Protein AF-A0A453M1P0-F1 (afdb_monomer_lite)

InterPro domains:
  IPR006095 Glutamate/phenylalanine/leucine/valine/L-tryptophan dehydrogenase [PR00082] (19-41)
  IPR006095 Glutamate/phenylalanine/leucine/valine/L-tryptophan dehydrogenase [PR00082] (61-81)
  IPR006096 Glutamate/phenylalanine/leucine/valine/L-tryptophan dehydrogenase, C-terminal [PF00208] (28-148)
  IPR006096 Glutamate/phenylalanine/leucine/valine/L-tryptophan dehydrogenase, C-terminal [SM00839] (30-148)
  IPR036291 NAD(P)-binding domain superfamily [SSF51735] (28-148)
  IPR046346 Aminoacid dehydrogenase-like, N-terminal domain superfamily [SSF53223] (2-30)

Sequence (148 aa):
TMAWILDEYSKFHGYSPAVVTGKPVDLGGSLGRDAATGRGVLFATEALLAEHGKGIAGQRFVIQGFGNVGSWAAQLITEAGGKVIAISDVTGAVKNSNGIDIAKLMKHSAENRGIKGFDGGDAVDPTSLLTEECDVLIPAALGGVINK

Structure (mmCIF, N/CA/C/O backbone):
data_AF-A0A453M1P0-F1
#
_entry.id   AF-A0A453M1P0-F1
#
loop_
_atom_site.group_PDB
_atom_site.id
_atom_site.type_symbol
_atom_site.label_atom_id
_atom_site.label_alt_id
_atom_site.label_comp_id
_atom_site.label_asym_id
_atom_site.label_entity_id
_atom_site.label_seq_id
_atom_site.pdbx_PDB_ins_code
_atom_site.Cartn_x
_atom_site.Cartn_y
_atom_site.Cartn_z
_atom_site.occupancy
_atom_site.B_iso_or_equiv
_atom_site.auth_seq_id
_atom_site.auth_comp_id
_ato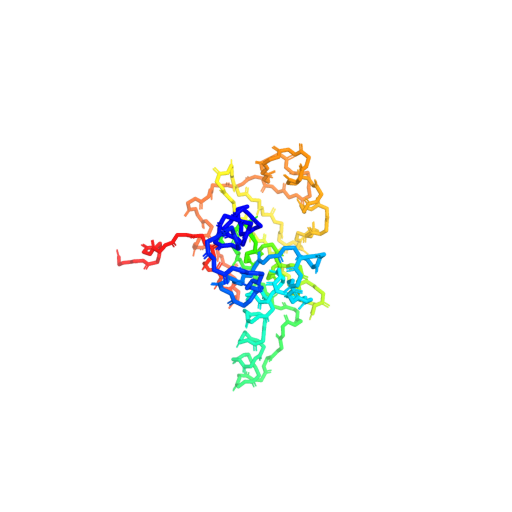m_site.auth_asym_id
_atom_site.auth_atom_id
_atom_site.pdbx_PDB_model_num
ATOM 1 N N . THR A 1 1 ? 15.219 4.096 -12.731 1.00 85.44 1 THR A N 1
ATOM 2 C CA . THR A 1 1 ? 16.155 2.961 -12.552 1.00 85.44 1 THR A CA 1
ATOM 3 C C . THR A 1 1 ? 16.089 1.942 -13.679 1.00 85.44 1 THR A C 1
ATOM 5 O O . THR A 1 1 ? 17.085 1.789 -14.365 1.00 85.44 1 THR A O 1
ATOM 8 N N . MET A 1 2 ? 14.952 1.278 -13.939 1.00 95.75 2 MET A N 1
ATOM 9 C CA . MET A 1 2 ? 14.883 0.209 -14.961 1.00 95.75 2 MET A CA 1
ATOM 10 C C . MET A 1 2 ? 15.172 0.690 -16.393 1.00 95.75 2 MET A C 1
ATOM 12 O O . MET A 1 2 ? 15.766 -0.041 -17.175 1.00 95.75 2 MET A O 1
ATOM 16 N N . ALA A 1 3 ? 14.817 1.939 -16.713 1.00 96.50 3 ALA A N 1
ATOM 17 C CA . ALA A 1 3 ? 15.159 2.570 -17.989 1.00 96.50 3 ALA A CA 1
ATOM 18 C C . ALA A 1 3 ? 16.677 2.609 -18.250 1.00 96.50 3 ALA A C 1
ATOM 20 O O . ALA A 1 3 ? 17.106 2.316 -19.358 1.00 96.50 3 ALA A O 1
ATOM 21 N N . TRP A 1 4 ? 17.490 2.902 -17.227 1.00 97.38 4 TRP A N 1
ATOM 22 C CA . TRP A 1 4 ? 18.950 2.923 -17.365 1.00 97.38 4 TRP A CA 1
ATOM 23 C C . TRP A 1 4 ? 19.539 1.529 -17.541 1.00 97.38 4 TRP A C 1
ATOM 25 O O . TRP A 1 4 ? 20.476 1.367 -18.308 1.00 97.38 4 TRP A O 1
ATOM 35 N N . ILE A 1 5 ? 18.970 0.514 -16.882 1.00 97.88 5 ILE A N 1
ATOM 36 C CA . ILE A 1 5 ? 19.416 -0.871 -17.083 1.00 97.88 5 ILE A CA 1
ATOM 37 C C . ILE A 1 5 ? 19.120 -1.320 -18.519 1.00 97.88 5 ILE A C 1
ATOM 39 O O . ILE A 1 5 ? 19.977 -1.931 -19.150 1.00 97.88 5 ILE A O 1
ATOM 43 N N . LEU A 1 6 ? 17.935 -0.984 -19.051 1.00 97.88 6 LEU A N 1
ATOM 44 C CA . LEU A 1 6 ? 17.601 -1.248 -20.452 1.00 97.88 6 LEU A CA 1
ATOM 45 C C . LEU A 1 6 ? 18.585 -0.551 -21.402 1.00 97.88 6 LEU A C 1
ATOM 47 O O . LEU A 1 6 ? 19.097 -1.204 -22.310 1.00 97.88 6 LEU A O 1
ATOM 51 N N . ASP A 1 7 ? 18.830 0.747 -21.206 1.00 97.94 7 ASP A N 1
ATOM 52 C CA . ASP A 1 7 ? 19.732 1.535 -22.054 1.00 97.94 7 ASP A CA 1
ATOM 53 C C . ASP A 1 7 ? 21.149 0.952 -22.058 1.00 97.94 7 ASP A C 1
ATOM 55 O O . ASP A 1 7 ? 21.705 0.664 -23.117 1.00 97.94 7 ASP A O 1
ATOM 59 N N . GLU A 1 8 ? 21.700 0.694 -20.870 1.00 98.31 8 GLU A N 1
ATOM 60 C CA . GLU A 1 8 ? 23.076 0.231 -20.730 1.00 98.31 8 GLU A CA 1
ATOM 61 C C . GLU A 1 8 ? 23.265 -1.176 -21.295 1.00 98.31 8 GLU A C 1
ATOM 63 O O . GLU A 1 8 ? 24.188 -1.411 -22.069 1.00 98.31 8 GLU A O 1
ATOM 68 N N . TYR A 1 9 ? 22.350 -2.104 -21.000 1.00 98.25 9 TYR A N 1
ATOM 69 C CA . TYR A 1 9 ? 22.406 -3.454 -21.562 1.00 98.25 9 TYR A CA 1
ATOM 70 C C . TYR A 1 9 ? 22.299 -3.442 -23.095 1.00 98.25 9 TYR A C 1
ATOM 72 O O . TYR A 1 9 ? 22.999 -4.188 -23.787 1.00 98.25 9 TYR A O 1
ATOM 80 N N . SER A 1 10 ? 21.455 -2.558 -23.637 1.00 98.12 10 SER A N 1
ATOM 81 C CA . SER A 1 10 ? 21.217 -2.472 -25.080 1.00 98.12 10 SER A CA 1
ATOM 82 C C . SER A 1 10 ? 22.451 -2.029 -25.873 1.00 98.12 10 SER A C 1
ATOM 84 O O . SER A 1 10 ? 22.556 -2.376 -27.049 1.00 98.12 10 SER A O 1
ATOM 86 N N . LYS A 1 11 ? 23.415 -1.333 -25.248 1.00 98.19 11 LYS A N 1
ATOM 87 C CA . LYS A 1 11 ? 24.690 -0.939 -25.885 1.00 98.19 11 LYS A CA 1
ATOM 88 C C . LYS A 1 11 ? 25.573 -2.135 -26.239 1.00 98.19 11 LYS A C 1
ATOM 90 O O . LYS A 1 11 ? 26.300 -2.078 -27.226 1.00 98.19 11 LYS A O 1
ATOM 95 N N . PHE A 1 12 ? 25.503 -3.211 -25.456 1.00 98.25 12 PHE A N 1
ATOM 96 C CA . PHE A 1 12 ? 26.367 -4.386 -25.616 1.00 98.25 12 PHE A CA 1
ATOM 97 C C . PHE A 1 12 ? 25.684 -5.539 -26.355 1.00 98.25 12 PHE A C 1
ATOM 99 O O . PHE A 1 12 ? 26.354 -6.321 -27.026 1.00 98.25 12 PHE A O 1
ATOM 106 N N . HIS A 1 13 ? 24.358 -5.649 -26.243 1.00 97.94 13 HIS A N 1
ATOM 107 C CA . HIS A 1 13 ? 23.606 -6.816 -26.719 1.00 97.94 13 HIS A CA 1
ATOM 108 C C . HIS A 1 13 ? 22.484 -6.477 -27.712 1.00 97.94 13 HIS A C 1
ATOM 110 O O . HIS A 1 13 ? 21.708 -7.355 -28.085 1.00 97.94 13 HIS A O 1
ATOM 116 N N . GLY A 1 14 ? 22.399 -5.222 -28.166 1.00 97.19 14 GLY A N 1
ATOM 117 C CA . GLY A 1 14 ? 21.299 -4.737 -28.997 1.00 97.19 14 GLY A CA 1
ATOM 118 C C . GLY A 1 14 ? 20.016 -4.499 -28.193 1.00 97.19 14 GLY A C 1
ATOM 119 O O . GLY A 1 14 ? 19.890 -4.916 -27.039 1.00 97.19 14 GLY A O 1
ATOM 120 N N . TYR A 1 15 ? 19.050 -3.800 -28.798 1.00 97.06 15 TYR A N 1
ATOM 121 C CA . TYR A 1 15 ? 17.815 -3.396 -28.119 1.00 97.06 15 TYR A CA 1
ATOM 122 C C . TYR A 1 15 ? 17.031 -4.604 -27.583 1.00 97.06 15 TYR A C 1
ATOM 124 O O . TYR A 1 15 ? 16.433 -5.364 -28.344 1.00 97.06 15 TYR A O 1
ATOM 132 N N . SER A 1 16 ? 17.032 -4.757 -26.256 1.00 97.31 16 SER A N 1
ATOM 133 C CA . SER A 1 16 ? 16.534 -5.951 -25.560 1.00 97.31 16 SER A CA 1
ATOM 134 C C . SER A 1 16 ? 15.492 -5.583 -24.496 1.00 97.31 16 SER A C 1
ATOM 136 O O . SER A 1 16 ? 15.757 -5.695 -23.298 1.00 97.31 16 SER A O 1
ATOM 138 N N . PRO A 1 17 ? 14.279 -5.145 -24.882 1.00 95.19 17 PRO A N 1
ATOM 139 C CA . PRO A 1 17 ? 13.289 -4.602 -23.948 1.00 95.19 17 PRO A CA 1
ATOM 140 C C . PRO A 1 17 ? 12.848 -5.598 -22.868 1.00 95.19 17 PRO A C 1
ATOM 142 O O . PRO A 1 17 ? 12.433 -5.175 -21.792 1.00 95.19 17 PRO A O 1
ATOM 145 N N . ALA A 1 18 ? 12.954 -6.906 -23.102 1.00 97.12 18 ALA A N 1
ATOM 146 C CA . ALA A 1 18 ? 12.568 -7.936 -22.137 1.00 97.12 18 ALA A CA 1
ATOM 147 C C . ALA A 1 18 ? 13.606 -8.197 -21.024 1.00 97.12 18 ALA A C 1
ATOM 149 O O . ALA A 1 18 ? 13.287 -8.904 -20.074 1.00 97.12 18 ALA A O 1
ATOM 150 N N . VAL A 1 19 ? 14.816 -7.621 -21.099 1.00 97.44 19 VAL A N 1
ATOM 151 C CA . VAL A 1 19 ? 15.895 -7.872 -20.119 1.00 97.44 19 VAL A CA 1
ATOM 152 C C . VAL A 1 19 ? 15.535 -7.424 -18.697 1.00 97.44 19 VAL A C 1
ATOM 154 O O . VAL A 1 19 ? 15.982 -8.017 -17.719 1.00 97.44 19 VAL A O 1
ATOM 157 N N . VAL A 1 20 ? 14.689 -6.396 -18.572 1.00 97.00 20 VAL A N 1
ATOM 158 C CA . VAL A 1 20 ? 14.175 -5.898 -17.291 1.00 97.00 20 VAL A CA 1
ATOM 159 C C . VAL A 1 20 ? 12.688 -5.567 -17.371 1.00 97.00 20 VAL A C 1
ATOM 161 O O . VAL A 1 20 ? 12.181 -5.088 -18.388 1.00 97.00 20 VAL A O 1
ATOM 164 N N . THR A 1 21 ? 11.969 -5.769 -16.267 1.00 94.81 21 THR A N 1
ATOM 165 C CA . THR A 1 21 ? 10.554 -5.381 -16.115 1.00 94.81 21 THR A CA 1
ATOM 166 C C . THR A 1 21 ? 10.422 -4.140 -15.224 1.00 94.81 21 THR A C 1
ATOM 168 O O . THR A 1 21 ? 11.411 -3.653 -14.689 1.00 94.81 21 THR A O 1
ATOM 171 N N . GLY A 1 22 ? 9.219 -3.565 -15.101 1.00 90.62 22 GLY A N 1
ATOM 172 C CA . GLY A 1 22 ? 9.020 -2.327 -14.322 1.00 90.62 22 GLY A CA 1
ATOM 173 C C . GLY A 1 22 ? 9.585 -1.066 -14.991 1.00 90.62 22 GLY A C 1
ATOM 174 O O . GLY A 1 22 ? 9.938 -0.100 -14.319 1.00 90.62 22 GLY A O 1
ATOM 175 N N . LYS A 1 23 ? 9.714 -1.088 -16.320 1.00 94.94 23 LYS A N 1
ATOM 176 C CA . LYS A 1 23 ? 10.097 0.071 -17.136 1.00 94.94 23 LYS A CA 1
ATOM 177 C C . LYS A 1 23 ? 8.918 1.048 -17.288 1.00 94.94 23 LYS A C 1
ATOM 179 O O . LYS A 1 23 ? 7.774 0.606 -17.161 1.00 94.94 23 LYS A O 1
ATOM 184 N N . PRO A 1 24 ? 9.175 2.327 -17.623 1.00 93.44 24 PRO A N 1
ATOM 185 C CA . PRO A 1 24 ? 8.143 3.232 -18.127 1.00 93.44 24 PRO A CA 1
ATOM 186 C C . PRO A 1 24 ? 7.387 2.625 -19.313 1.00 93.44 24 PRO A C 1
ATOM 188 O O . PRO A 1 24 ? 7.967 1.857 -20.087 1.00 93.44 24 PRO A O 1
ATOM 191 N N . VAL A 1 25 ? 6.113 2.988 -19.472 1.00 94.31 25 VAL A N 1
ATOM 192 C CA . VAL A 1 25 ? 5.268 2.511 -20.582 1.00 94.31 25 VAL A CA 1
ATOM 193 C C . VAL A 1 25 ? 5.896 2.873 -21.929 1.00 94.31 25 VAL A C 1
ATOM 195 O O . VAL A 1 25 ? 5.998 2.009 -22.796 1.00 94.31 25 VAL A O 1
ATOM 198 N N . ASP A 1 26 ? 6.453 4.081 -22.044 1.00 94.44 26 ASP A N 1
ATOM 199 C CA . ASP A 1 26 ? 7.146 4.577 -23.244 1.00 94.44 26 ASP A CA 1
ATOM 200 C C . ASP A 1 26 ? 8.364 3.731 -23.654 1.00 94.44 26 ASP A C 1
ATOM 202 O O . ASP A 1 26 ? 8.836 3.814 -24.783 1.00 94.44 26 ASP A O 1
ATOM 206 N N . LEU A 1 27 ? 8.875 2.892 -22.746 1.00 94.56 27 LEU A N 1
ATOM 207 C CA . LEU A 1 27 ? 10.018 2.004 -22.970 1.00 94.56 27 LEU A CA 1
ATOM 208 C C . LEU A 1 27 ? 9.620 0.518 -22.973 1.00 94.56 27 LEU A C 1
ATOM 210 O O . LEU A 1 27 ? 10.440 -0.344 -22.653 1.00 94.56 27 LEU A O 1
ATOM 214 N N . GLY A 1 28 ? 8.363 0.195 -23.286 1.00 93.94 28 GLY A N 1
ATOM 215 C CA . GLY A 1 28 ? 7.863 -1.186 -23.302 1.00 93.94 28 GLY A CA 1
ATOM 216 C C . GLY A 1 28 ? 7.558 -1.739 -21.906 1.00 93.94 28 GLY A C 1
ATOM 217 O O . GLY A 1 28 ? 7.745 -2.929 -21.634 1.00 93.94 28 GLY A O 1
ATOM 218 N N . GLY A 1 29 ? 7.168 -0.866 -20.976 1.00 94.50 29 GLY A N 1
ATOM 219 C CA . GLY A 1 29 ? 6.566 -1.246 -19.700 1.00 94.50 29 GLY A CA 1
ATOM 220 C C . GLY A 1 29 ? 5.122 -1.726 -19.868 1.00 94.50 29 GLY A C 1
ATOM 221 O O . GLY A 1 29 ? 4.411 -1.282 -20.764 1.00 94.50 29 GLY A O 1
ATOM 222 N N . SER A 1 30 ? 4.670 -2.622 -18.988 1.00 95.31 30 SER A N 1
ATOM 223 C CA . SER A 1 30 ? 3.273 -3.072 -18.983 1.00 95.31 30 SER A CA 1
ATOM 224 C C . SER A 1 30 ? 2.373 -2.051 -18.297 1.00 95.31 30 SER A C 1
ATOM 226 O O . SER A 1 30 ? 2.667 -1.617 -17.178 1.00 95.31 30 SER A O 1
ATOM 228 N N . LEU A 1 31 ? 1.221 -1.765 -18.906 1.00 93.44 31 LEU A N 1
ATOM 229 C CA . LEU A 1 31 ? 0.117 -1.096 -18.220 1.00 93.44 31 LEU A CA 1
ATOM 230 C C . LEU A 1 31 ? -0.285 -1.892 -16.970 1.00 93.44 31 LEU A C 1
ATOM 232 O O . LEU A 1 31 ? -0.153 -3.117 -16.923 1.00 93.44 31 LEU A O 1
ATOM 236 N N . GLY A 1 32 ? -0.720 -1.180 -15.931 1.00 90.44 32 GLY A N 1
ATOM 237 C CA . GLY A 1 32 ? -1.145 -1.772 -14.661 1.00 90.44 32 GLY A CA 1
ATOM 238 C C . GLY A 1 32 ? -0.019 -2.291 -13.759 1.00 90.44 32 GLY A C 1
ATOM 239 O O . GLY A 1 32 ? -0.298 -2.621 -12.609 1.00 90.44 32 GLY A O 1
ATOM 240 N N . ARG A 1 33 ? 1.247 -2.329 -14.215 1.00 92.44 33 ARG A N 1
ATOM 241 C CA . ARG A 1 33 ? 2.378 -2.838 -13.412 1.00 92.44 33 ARG A CA 1
ATOM 242 C C . ARG A 1 33 ? 2.556 -2.096 -12.089 1.00 92.44 33 ARG A C 1
ATOM 244 O O . ARG A 1 33 ? 2.935 -2.732 -11.104 1.00 92.44 33 ARG A O 1
ATOM 251 N N . ASP A 1 34 ? 2.308 -0.791 -12.095 1.00 89.69 34 ASP A N 1
ATOM 252 C CA . ASP A 1 34 ? 2.450 0.088 -10.933 1.00 89.69 34 ASP A CA 1
ATOM 253 C C . ASP A 1 34 ? 1.483 -0.321 -9.809 1.00 89.69 34 ASP A C 1
ATOM 255 O O . ASP A 1 34 ? 1.903 -0.667 -8.706 1.00 89.69 34 ASP A O 1
ATOM 259 N N . ALA A 1 35 ? 0.202 -0.473 -10.160 1.00 94.50 35 ALA A N 1
ATOM 260 C CA . ALA A 1 35 ? -0.865 -0.877 -9.248 1.00 94.50 35 ALA A CA 1
ATOM 261 C C . ALA A 1 35 ? -0.914 -2.384 -8.944 1.00 94.50 35 ALA A C 1
ATOM 263 O O . ALA A 1 35 ? -1.684 -2.810 -8.083 1.00 94.50 35 ALA A O 1
ATOM 264 N N . ALA A 1 36 ? -0.148 -3.213 -9.661 1.00 95.44 36 ALA A N 1
ATOM 265 C CA . ALA A 1 36 ? -0.341 -4.664 -9.687 1.00 95.44 36 ALA A CA 1
ATOM 266 C C . ALA A 1 36 ? -0.281 -5.313 -8.297 1.00 95.44 36 ALA A C 1
ATOM 268 O O . ALA A 1 36 ? -1.133 -6.134 -7.968 1.00 95.44 36 ALA A O 1
ATOM 269 N N . THR A 1 37 ? 0.695 -4.936 -7.466 1.00 96.69 37 THR A N 1
ATOM 270 C CA . THR A 1 37 ? 0.857 -5.548 -6.141 1.00 96.69 37 THR A CA 1
ATOM 271 C C . THR A 1 37 ? -0.263 -5.132 -5.187 1.00 96.69 37 THR A C 1
ATOM 273 O O . THR A 1 37 ? -0.842 -5.996 -4.539 1.00 96.69 37 THR A O 1
ATOM 276 N N . GLY A 1 38 ? -0.627 -3.844 -5.143 1.00 97.50 38 GLY A N 1
ATOM 277 C CA . GLY A 1 38 ? -1.758 -3.375 -4.329 1.00 97.50 38 GLY A CA 1
ATOM 278 C C . GLY A 1 38 ? -3.093 -3.977 -4.784 1.00 97.50 38 GLY A C 1
ATOM 279 O O . GLY A 1 38 ? -3.912 -4.380 -3.962 1.00 97.50 38 GLY A O 1
ATOM 280 N N . ARG A 1 39 ? -3.276 -4.154 -6.097 1.00 98.12 39 ARG A N 1
ATOM 281 C CA . ARG A 1 39 ? -4.436 -4.853 -6.669 1.00 98.12 39 ARG A CA 1
ATOM 282 C C . ARG A 1 39 ? -4.470 -6.333 -6.292 1.00 98.12 39 ARG A C 1
ATOM 284 O O . ARG A 1 39 ? -5.534 -6.853 -5.982 1.00 98.12 39 ARG A O 1
ATOM 291 N N . GLY A 1 40 ? -3.317 -6.998 -6.273 1.00 98.44 40 GLY A N 1
ATOM 292 C CA . GLY A 1 40 ? -3.201 -8.372 -5.784 1.00 98.44 40 GLY A CA 1
ATOM 293 C C . GLY A 1 40 ? -3.604 -8.507 -4.313 1.00 98.44 40 GLY A C 1
ATOM 294 O O . GLY A 1 40 ? -4.306 -9.453 -3.969 1.00 98.44 40 GLY A O 1
ATOM 295 N N . VAL A 1 41 ? -3.228 -7.539 -3.464 1.00 98.56 41 VAL A N 1
ATOM 296 C CA . VAL A 1 41 ? -3.668 -7.484 -2.057 1.00 98.56 41 VAL A CA 1
ATOM 297 C C . VAL A 1 41 ? -5.191 -7.386 -1.965 1.00 98.56 41 VAL A C 1
ATOM 299 O O . VAL A 1 41 ? -5.791 -8.151 -1.211 1.00 98.56 41 VAL A O 1
ATOM 302 N N . LEU A 1 42 ? -5.823 -6.508 -2.753 1.00 98.50 42 LEU A N 1
ATOM 303 C CA . LEU A 1 42 ? -7.285 -6.413 -2.808 1.00 98.50 42 LEU A CA 1
ATOM 304 C C . LEU A 1 42 ? -7.917 -7.756 -3.201 1.00 98.50 42 LEU A C 1
ATOM 306 O O . LEU A 1 42 ? -8.771 -8.250 -2.473 1.00 98.50 42 LEU A O 1
ATOM 310 N N . PHE A 1 43 ? -7.470 -8.369 -4.301 1.00 98.62 43 PHE A N 1
ATOM 311 C CA . PHE A 1 43 ? -8.036 -9.632 -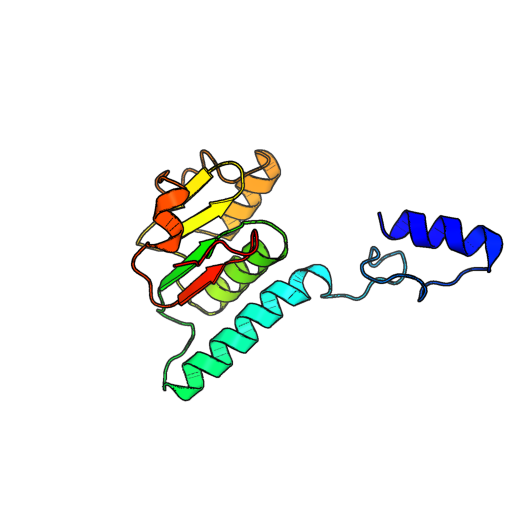4.789 1.00 98.62 43 PHE A CA 1
ATOM 312 C C . PHE A 1 43 ? -7.899 -10.773 -3.779 1.00 98.62 43 PHE A C 1
ATOM 314 O O . PHE A 1 43 ? -8.852 -11.514 -3.552 1.00 98.62 43 PHE A O 1
ATOM 321 N N . ALA A 1 44 ? -6.732 -10.907 -3.144 1.00 98.69 44 ALA A N 1
ATOM 322 C CA . ALA A 1 44 ? -6.523 -11.927 -2.121 1.00 98.69 44 ALA A CA 1
ATOM 323 C C . ALA A 1 44 ? -7.414 -11.690 -0.891 1.00 98.69 44 ALA A C 1
ATOM 325 O O . ALA A 1 44 ? -7.985 -12.634 -0.348 1.00 98.69 44 ALA A O 1
ATOM 326 N N . THR A 1 45 ? -7.560 -10.429 -0.475 1.00 98.56 45 THR A N 1
ATOM 327 C CA . THR A 1 45 ? -8.420 -10.045 0.651 1.00 98.56 45 THR A CA 1
ATOM 328 C C . THR A 1 45 ? -9.889 -10.333 0.350 1.00 98.56 45 THR A C 1
ATOM 330 O O . THR A 1 45 ? -10.583 -10.916 1.177 1.00 98.56 45 THR A O 1
ATOM 333 N N . GLU A 1 46 ? -10.363 -9.950 -0.835 1.00 98.19 46 GLU A N 1
ATOM 334 C CA . GLU A 1 46 ? -11.740 -10.171 -1.274 1.00 98.19 46 GLU A CA 1
ATOM 335 C C . GLU A 1 46 ? -12.071 -11.666 -1.327 1.00 98.19 46 GLU A C 1
ATOM 337 O O . GLU A 1 46 ? -13.080 -12.086 -0.762 1.00 98.19 46 GLU A O 1
ATOM 342 N N . ALA A 1 47 ? -11.181 -12.479 -1.909 1.00 98.56 47 ALA A N 1
ATOM 343 C CA . ALA A 1 47 ? -11.338 -13.930 -1.946 1.00 98.56 47 ALA A CA 1
ATOM 344 C C . ALA A 1 47 ? -11.420 -14.539 -0.535 1.00 98.56 47 ALA A C 1
ATOM 346 O O . ALA A 1 47 ? -12.309 -15.338 -0.259 1.00 98.56 47 ALA A O 1
ATOM 347 N N . LEU A 1 48 ? -10.544 -14.125 0.388 1.00 98.62 48 LEU A N 1
ATOM 348 C CA . LEU A 1 48 ? -10.551 -14.628 1.766 1.00 98.62 48 LEU A CA 1
ATOM 349 C C . LEU A 1 48 ? -11.822 -14.238 2.539 1.00 98.62 48 LEU A C 1
ATOM 351 O O . LEU A 1 48 ? -12.352 -15.038 3.314 1.00 98.62 48 LEU A O 1
ATOM 355 N N . LEU A 1 49 ? -12.306 -13.008 2.362 1.00 98.44 49 LEU A N 1
ATOM 356 C CA . LEU A 1 49 ? -13.534 -12.546 3.010 1.00 98.44 49 LEU A CA 1
ATOM 357 C C . LEU A 1 49 ? -14.765 -13.284 2.473 1.00 98.44 49 LEU A C 1
ATOM 359 O O . LEU A 1 49 ? -15.641 -13.637 3.266 1.00 98.44 49 LEU A O 1
ATOM 363 N N . ALA A 1 50 ? -14.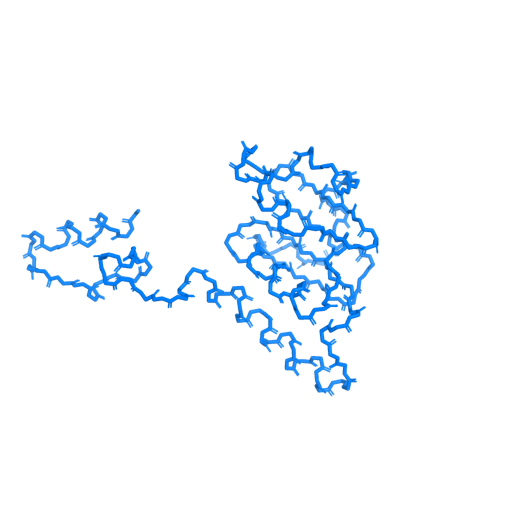801 -13.574 1.169 1.00 98.19 50 ALA A N 1
ATOM 364 C CA . ALA A 1 50 ? -15.894 -14.306 0.538 1.00 98.19 50 ALA A CA 1
ATOM 365 C C . ALA A 1 50 ? -16.070 -15.717 1.127 1.00 98.19 50 ALA A C 1
ATOM 367 O O . ALA A 1 50 ? -17.201 -16.116 1.404 1.00 98.19 50 ALA A O 1
ATOM 368 N N . GLU A 1 51 ? -14.973 -16.422 1.436 1.00 98.50 51 GLU A N 1
ATOM 369 C CA . GLU A 1 51 ? -15.000 -17.724 2.136 1.00 98.50 51 GLU A CA 1
ATOM 370 C C . GLU A 1 51 ? -15.674 -17.651 3.521 1.00 98.50 51 GLU A C 1
ATOM 372 O O . GLU A 1 51 ? -16.147 -18.654 4.052 1.00 98.50 51 GLU A O 1
ATOM 377 N N . HIS A 1 52 ? -15.761 -16.453 4.106 1.00 97.62 52 HIS A N 1
ATOM 378 C CA . HIS A 1 52 ? -16.405 -16.196 5.395 1.00 97.62 52 HIS A CA 1
ATOM 379 C C . HIS A 1 52 ? -17.752 -15.468 5.260 1.00 97.62 52 HIS A C 1
ATOM 381 O O . HIS A 1 52 ? -18.265 -14.944 6.251 1.00 97.62 52 HIS A O 1
ATOM 387 N N . GLY A 1 53 ? -18.324 -15.399 4.052 1.00 97.69 53 GLY A N 1
ATOM 388 C CA . GLY A 1 53 ? -19.591 -14.709 3.792 1.00 97.69 53 GLY A CA 1
ATOM 389 C C . GLY A 1 53 ? -19.520 -13.190 3.983 1.00 97.69 53 GLY A C 1
ATOM 390 O O . GLY A 1 53 ? -20.536 -12.560 4.273 1.00 97.69 53 GLY A O 1
ATOM 391 N N . LYS A 1 54 ? -18.324 -12.600 3.864 1.00 98.06 54 LYS A N 1
ATOM 392 C CA . LYS A 1 54 ? -18.067 -11.159 3.998 1.00 98.06 54 LYS A CA 1
ATOM 393 C C . LYS A 1 54 ? -17.593 -10.575 2.665 1.00 98.06 54 LYS A C 1
ATOM 395 O O . LYS A 1 54 ? -17.079 -11.288 1.811 1.00 98.06 54 LYS A O 1
ATOM 400 N N . GLY A 1 55 ? -17.736 -9.263 2.503 1.00 97.88 55 GLY A N 1
ATOM 401 C CA . GLY A 1 55 ? -17.146 -8.502 1.396 1.00 97.88 55 GLY A CA 1
ATOM 402 C C . GLY A 1 55 ? -16.172 -7.443 1.910 1.00 97.88 55 GLY A C 1
ATOM 403 O O . GLY A 1 55 ? -16.051 -7.252 3.117 1.00 97.88 55 GLY A O 1
ATOM 404 N N . ILE A 1 56 ? -15.497 -6.735 0.999 1.00 98.50 56 ILE A N 1
ATOM 405 C CA . ILE A 1 56 ? -14.622 -5.599 1.352 1.00 98.50 56 ILE A CA 1
ATOM 406 C C . ILE A 1 56 ? -15.435 -4.443 1.948 1.00 98.50 56 ILE A C 1
ATOM 408 O O . ILE A 1 56 ? -15.007 -3.804 2.913 1.00 98.50 56 ILE A O 1
ATOM 412 N N . ALA A 1 57 ? -16.615 -4.188 1.378 1.00 98.19 57 ALA A N 1
ATOM 413 C CA . ALA A 1 57 ? -17.471 -3.086 1.775 1.00 98.19 57 ALA A CA 1
ATOM 414 C C . ALA A 1 57 ? -17.840 -3.149 3.265 1.00 98.19 57 ALA A C 1
ATOM 416 O O . ALA A 1 57 ? -18.330 -4.164 3.757 1.00 98.19 57 ALA A O 1
ATOM 417 N N . GLY A 1 58 ? -17.622 -2.042 3.977 1.00 92.69 58 GLY A N 1
ATOM 418 C CA . GLY A 1 58 ? -17.941 -1.913 5.402 1.00 92.69 58 GLY A CA 1
ATOM 419 C C . GLY A 1 58 ? -16.860 -2.402 6.372 1.00 92.69 58 GLY A C 1
ATOM 420 O O . GLY A 1 58 ? -16.915 -2.018 7.540 1.00 92.69 58 GLY A O 1
ATOM 421 N N . GLN A 1 59 ? -15.858 -3.155 5.908 1.00 98.50 59 GLN A N 1
ATOM 422 C CA . GLN A 1 59 ? -14.756 -3.633 6.748 1.00 98.50 59 GLN A CA 1
ATOM 423 C C . GLN A 1 59 ? -13.786 -2.496 7.098 1.00 98.50 59 GLN A C 1
ATOM 425 O O . GLN A 1 59 ? -13.512 -1.620 6.271 1.00 98.50 59 GLN A O 1
ATOM 430 N N . ARG A 1 60 ? -13.246 -2.516 8.320 1.00 98.69 60 ARG A N 1
ATOM 431 C CA . ARG A 1 60 ? -12.215 -1.591 8.807 1.00 98.69 60 ARG A CA 1
ATOM 432 C C . ARG A 1 60 ? -10.823 -2.136 8.505 1.00 98.69 60 ARG A C 1
ATOM 434 O O . ARG A 1 60 ? -10.470 -3.230 8.944 1.00 98.69 60 ARG A O 1
ATOM 441 N N . PHE A 1 61 ? -10.023 -1.333 7.816 1.00 98.81 61 PHE A N 1
ATOM 442 C CA . PHE A 1 61 ? -8.668 -1.658 7.396 1.00 98.81 61 PHE A CA 1
ATOM 443 C C . PHE A 1 61 ? -7.636 -0.789 8.100 1.00 98.81 61 PHE A C 1
ATOM 445 O O . PHE A 1 61 ? -7.790 0.432 8.188 1.00 98.81 61 PHE A O 1
ATOM 452 N N . VAL A 1 62 ? -6.547 -1.421 8.519 1.00 98.69 62 VAL A N 1
ATOM 453 C CA . VAL A 1 62 ? -5.336 -0.749 8.993 1.00 98.69 62 VAL A CA 1
ATOM 454 C C . VAL A 1 62 ? -4.176 -1.150 8.094 1.00 98.69 62 VAL A C 1
ATOM 456 O O . VAL A 1 62 ? -3.996 -2.331 7.800 1.00 98.69 62 VAL A O 1
ATOM 459 N N . ILE A 1 63 ? -3.399 -0.173 7.625 1.00 98.56 63 ILE A N 1
ATOM 460 C CA . ILE A 1 63 ? -2.335 -0.403 6.641 1.00 98.56 63 ILE A CA 1
ATOM 461 C C . ILE A 1 63 ? -1.014 0.154 7.170 1.00 98.56 63 ILE A C 1
ATOM 463 O O . ILE A 1 63 ? -0.884 1.346 7.429 1.00 98.56 63 ILE A O 1
ATOM 467 N N . GLN A 1 64 ? -0.000 -0.694 7.308 1.00 98.31 64 GLN A N 1
ATOM 468 C CA . GLN A 1 64 ? 1.348 -0.235 7.630 1.00 98.31 64 GLN A CA 1
ATOM 469 C C . GLN A 1 64 ? 2.141 -0.046 6.336 1.00 98.31 64 GLN A C 1
ATOM 471 O O . GLN A 1 64 ? 2.399 -1.012 5.625 1.00 98.31 64 GLN A O 1
ATOM 476 N N . GLY A 1 65 ? 2.587 1.176 6.066 1.00 97.56 65 GLY A N 1
ATOM 477 C CA . GLY A 1 65 ? 3.341 1.534 4.867 1.00 97.56 65 GLY A CA 1
ATOM 478 C C . GLY A 1 65 ? 2.472 2.200 3.802 1.00 97.56 65 GLY A C 1
ATOM 479 O O . GLY A 1 65 ? 1.491 1.629 3.341 1.00 97.56 65 GLY A O 1
ATOM 480 N N . PHE A 1 66 ? 2.893 3.386 3.354 1.00 97.88 66 PHE A N 1
ATOM 481 C CA . PHE A 1 66 ? 2.248 4.160 2.285 1.00 97.88 66 PHE A CA 1
ATOM 482 C C . PHE A 1 66 ? 3.158 4.353 1.058 1.00 97.88 66 PHE A C 1
ATOM 484 O O . PHE A 1 66 ? 3.170 5.395 0.410 1.00 97.88 66 PHE A O 1
ATOM 491 N N . GLY A 1 67 ? 3.968 3.336 0.751 1.00 95.62 67 GLY A N 1
ATOM 492 C CA . GLY A 1 67 ? 4.689 3.239 -0.522 1.00 95.62 67 GLY A CA 1
ATOM 493 C C . GLY A 1 67 ? 3.804 2.658 -1.629 1.00 95.62 67 GLY A C 1
ATOM 494 O O . GLY A 1 67 ? 2.605 2.490 -1.438 1.00 95.62 67 GLY A O 1
ATOM 495 N N . ASN A 1 68 ? 4.407 2.254 -2.754 1.00 94.44 68 ASN A N 1
ATOM 496 C CA . ASN A 1 68 ? 3.672 1.756 -3.926 1.00 94.44 68 ASN A CA 1
ATOM 497 C C . ASN A 1 68 ? 2.619 0.677 -3.601 1.00 94.44 68 ASN A C 1
ATOM 499 O O . ASN A 1 68 ? 1.513 0.708 -4.118 1.00 94.44 68 ASN A O 1
ATOM 503 N N . VAL A 1 69 ? 2.942 -0.296 -2.742 1.00 97.44 69 VAL A N 1
ATOM 504 C CA . VAL A 1 69 ? 1.990 -1.369 -2.406 1.00 97.44 69 VAL A CA 1
ATOM 505 C C . VAL A 1 69 ? 0.844 -0.845 -1.542 1.00 97.44 69 VAL A C 1
ATOM 507 O O . VAL A 1 69 ? -0.318 -1.057 -1.879 1.00 97.44 69 VAL A O 1
ATOM 510 N N . GLY A 1 70 ? 1.171 -0.172 -0.437 1.00 98.06 70 GLY A N 1
ATOM 511 C CA . GLY A 1 70 ? 0.185 0.267 0.545 1.00 98.06 70 GLY A CA 1
ATOM 512 C C . GLY A 1 70 ? -0.730 1.380 0.042 1.00 98.06 70 GLY A C 1
ATOM 513 O O . GLY A 1 70 ? -1.922 1.336 0.327 1.00 98.06 70 GLY A O 1
ATOM 514 N N . SER A 1 71 ? -0.225 2.323 -0.763 1.00 98.12 71 SER A N 1
ATOM 515 C CA . SER A 1 71 ? -1.052 3.385 -1.351 1.00 98.12 71 SER A CA 1
ATOM 516 C C . SER A 1 71 ? -2.061 2.831 -2.359 1.00 98.12 71 SER A C 1
ATOM 518 O O . SER A 1 71 ? -3.253 3.117 -2.249 1.00 98.12 71 SER A O 1
ATOM 520 N N . TRP A 1 72 ? -1.621 1.960 -3.277 1.00 98.44 72 TRP A N 1
ATOM 521 C CA . TRP A 1 72 ? -2.515 1.304 -4.235 1.00 98.44 72 TRP A CA 1
ATOM 522 C C . TRP A 1 72 ? -3.513 0.368 -3.548 1.00 98.44 72 TRP A C 1
ATOM 524 O O . TRP A 1 72 ? -4.680 0.345 -3.933 1.00 98.44 72 TRP A O 1
ATOM 534 N N . ALA A 1 73 ? -3.092 -0.382 -2.522 1.00 98.69 73 ALA A N 1
ATOM 535 C CA . ALA A 1 73 ? -4.010 -1.205 -1.736 1.00 98.69 73 ALA A CA 1
ATOM 536 C C . ALA A 1 73 ? -5.071 -0.335 -1.043 1.00 98.69 73 ALA A C 1
ATOM 538 O O . ALA A 1 73 ? -6.260 -0.599 -1.193 1.00 98.69 73 ALA A O 1
ATOM 539 N N . ALA A 1 74 ? -4.661 0.736 -0.355 1.00 98.62 74 ALA A N 1
ATOM 540 C CA . ALA A 1 74 ? -5.567 1.656 0.329 1.00 98.62 74 ALA A CA 1
ATOM 541 C C . ALA A 1 74 ? -6.593 2.277 -0.629 1.00 98.62 74 ALA A C 1
ATOM 543 O O . ALA A 1 74 ? -7.786 2.320 -0.319 1.00 98.62 74 ALA A O 1
ATOM 544 N N . GLN A 1 75 ? -6.139 2.724 -1.804 1.00 98.44 75 GLN A N 1
ATOM 545 C CA . GLN A 1 75 ? -7.001 3.328 -2.814 1.00 98.44 75 GLN A CA 1
ATOM 546 C C . GLN A 1 75 ? -8.045 2.324 -3.313 1.00 98.44 75 GLN A C 1
ATOM 548 O O . GLN A 1 75 ? -9.241 2.592 -3.229 1.00 98.44 75 GLN A O 1
ATOM 553 N N . LEU A 1 76 ? -7.604 1.155 -3.781 1.00 98.50 76 LEU A N 1
ATOM 554 C CA . LEU A 1 76 ? -8.489 0.154 -4.378 1.00 98.50 76 LEU A CA 1
ATOM 555 C C . LEU A 1 76 ? -9.461 -0.452 -3.349 1.00 98.50 76 LEU A C 1
ATOM 557 O O . LEU A 1 76 ? -10.609 -0.732 -3.678 1.00 98.50 76 LEU A O 1
ATOM 561 N N . ILE A 1 77 ? -9.032 -0.614 -2.093 1.00 98.62 77 ILE A N 1
ATOM 562 C CA . ILE A 1 77 ? -9.907 -1.037 -0.986 1.00 98.62 77 ILE A CA 1
ATOM 563 C C . ILE A 1 77 ? -10.999 0.003 -0.727 1.00 98.62 77 ILE A C 1
ATOM 565 O O . ILE A 1 77 ? -12.161 -0.362 -0.554 1.00 98.62 77 ILE A O 1
ATOM 569 N N . THR A 1 78 ? -10.642 1.290 -0.727 1.00 98.19 78 THR A N 1
ATOM 570 C CA . THR A 1 78 ? -11.607 2.384 -0.534 1.00 98.19 78 THR A CA 1
ATOM 571 C C . THR A 1 78 ? -12.602 2.450 -1.695 1.00 98.19 78 THR A C 1
ATOM 573 O O . THR A 1 78 ? -13.803 2.579 -1.466 1.00 98.19 78 THR A O 1
ATOM 576 N N . GLU A 1 79 ? -12.134 2.282 -2.937 1.00 98.06 79 GLU A N 1
ATOM 577 C CA . GLU A 1 79 ? -12.987 2.190 -4.134 1.00 98.06 79 GLU A CA 1
ATOM 578 C C . GLU A 1 79 ? -13.959 0.997 -4.069 1.00 98.06 79 GLU A C 1
ATOM 580 O O . GLU A 1 79 ? -15.098 1.104 -4.521 1.00 98.06 79 GLU A O 1
ATOM 585 N N . ALA A 1 80 ? -13.550 -0.114 -3.446 1.00 98.12 80 ALA A N 1
ATOM 586 C CA . ALA A 1 80 ? -14.392 -1.283 -3.181 1.00 98.12 80 ALA A CA 1
ATOM 587 C C . ALA A 1 80 ? -15.301 -1.140 -1.934 1.00 98.12 80 ALA A C 1
ATOM 589 O O . ALA A 1 80 ? -15.978 -2.092 -1.540 1.00 98.12 80 ALA A O 1
ATOM 590 N N . GLY A 1 81 ? -15.334 0.038 -1.298 1.00 97.88 81 GLY A N 1
ATOM 591 C CA . GLY A 1 81 ? -16.200 0.353 -0.156 1.00 97.88 81 GLY A CA 1
ATOM 592 C C . GLY A 1 81 ? -15.637 -0.020 1.221 1.00 97.88 81 GLY A C 1
ATOM 593 O O . GLY A 1 81 ? -16.356 0.067 2.223 1.00 97.88 81 GLY A O 1
ATOM 594 N N . GLY A 1 82 ? -14.380 -0.460 1.294 1.00 98.50 82 GLY A N 1
ATOM 595 C CA . GLY A 1 82 ? -13.673 -0.680 2.554 1.00 98.50 82 GLY A CA 1
ATOM 596 C C .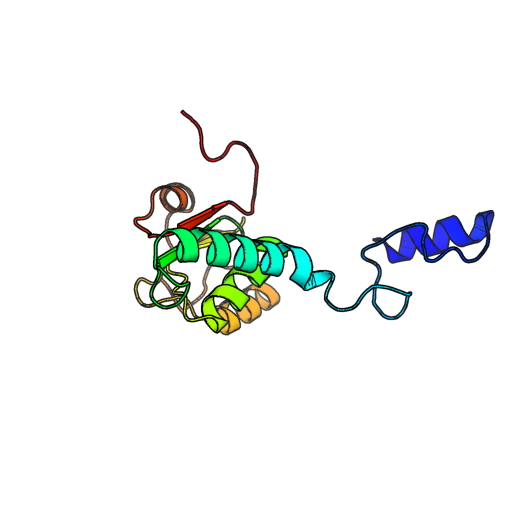 GLY A 1 82 ? -13.306 0.643 3.230 1.00 98.50 82 GLY A C 1
ATOM 597 O O . GLY A 1 82 ? -13.119 1.665 2.573 1.00 98.50 82 GLY A O 1
ATOM 598 N N . LYS A 1 83 ? -13.191 0.641 4.559 1.00 98.50 83 LYS A N 1
ATOM 599 C CA . LYS A 1 83 ? -12.823 1.828 5.342 1.00 98.50 83 LYS A CA 1
ATOM 600 C C . LYS A 1 83 ? -11.388 1.715 5.830 1.00 98.50 83 LYS A C 1
ATOM 602 O O . LYS A 1 83 ? -11.127 0.999 6.791 1.00 98.50 83 LYS A O 1
ATOM 607 N N . VAL A 1 84 ? -10.461 2.446 5.218 1.00 98.62 84 VAL A N 1
ATOM 608 C CA . VAL A 1 84 ? -9.096 2.575 5.753 1.00 98.62 84 VAL A CA 1
ATOM 609 C C . VAL A 1 84 ? -9.130 3.536 6.937 1.00 98.62 84 VAL A C 1
ATOM 611 O O . VAL A 1 84 ? -9.297 4.738 6.748 1.00 98.62 84 VAL A O 1
ATOM 614 N N . ILE A 1 85 ? -9.026 3.005 8.155 1.00 98.50 85 ILE A N 1
ATOM 615 C CA . ILE A 1 85 ? -9.182 3.776 9.398 1.00 98.50 85 ILE A CA 1
ATOM 616 C C . ILE A 1 85 ? -7.854 4.234 9.997 1.00 98.50 85 ILE A C 1
ATOM 618 O O . ILE A 1 85 ? -7.839 5.213 10.737 1.00 98.50 85 ILE A O 1
ATOM 622 N N . ALA A 1 86 ? -6.744 3.563 9.685 1.00 98.44 86 ALA A N 1
ATOM 623 C CA . ALA A 1 86 ? -5.410 4.005 10.074 1.00 98.44 86 ALA A CA 1
ATOM 624 C C . ALA A 1 86 ? -4.365 3.598 9.033 1.00 98.44 86 ALA A C 1
ATOM 626 O O . ALA A 1 86 ? -4.445 2.514 8.446 1.00 98.44 86 ALA A O 1
ATOM 627 N N . ILE A 1 87 ? -3.379 4.466 8.814 1.00 98.56 87 ILE A N 1
ATOM 628 C CA . ILE A 1 87 ? -2.283 4.219 7.879 1.00 98.56 87 ILE A CA 1
ATOM 629 C C . ILE A 1 87 ? -0.979 4.864 8.348 1.00 98.56 87 ILE A C 1
ATOM 631 O O . ILE A 1 87 ? -1.001 5.968 8.891 1.00 98.56 87 ILE A O 1
ATOM 635 N N . SER A 1 88 ? 0.156 4.185 8.158 1.00 98.19 88 SER A N 1
ATOM 636 C CA . SER A 1 88 ? 1.490 4.728 8.472 1.00 98.19 88 SER A CA 1
ATOM 637 C C . SER A 1 88 ? 2.438 4.760 7.283 1.00 98.19 88 SER A C 1
ATOM 639 O O . SER A 1 88 ? 2.314 3.990 6.334 1.00 98.19 88 SER A O 1
ATOM 641 N N . ASP A 1 89 ? 3.444 5.621 7.375 1.00 97.00 89 ASP A N 1
ATOM 642 C CA . ASP A 1 89 ? 4.665 5.568 6.581 1.00 97.00 89 ASP A CA 1
ATOM 643 C C . ASP A 1 89 ? 5.895 5.864 7.461 1.00 97.00 89 ASP A C 1
ATOM 645 O O . ASP A 1 89 ? 5.830 5.834 8.689 1.00 97.00 89 ASP A O 1
ATOM 649 N N . VAL A 1 90 ? 7.042 6.134 6.835 1.00 95.69 90 VAL A N 1
ATOM 650 C CA . VAL A 1 90 ? 8.291 6.464 7.543 1.00 95.69 90 VAL A CA 1
ATOM 651 C C . VAL A 1 90 ? 8.239 7.804 8.299 1.00 95.69 90 VAL A C 1
ATOM 653 O O . VAL A 1 90 ? 9.048 8.043 9.191 1.00 95.69 90 VAL A O 1
ATOM 656 N N . THR A 1 91 ? 7.311 8.694 7.948 1.00 96.62 91 THR A N 1
ATOM 657 C CA . THR A 1 91 ? 7.165 10.038 8.522 1.00 96.62 91 THR A CA 1
ATOM 658 C C . THR A 1 91 ? 6.197 10.086 9.702 1.00 96.62 91 THR A C 1
ATOM 660 O O . THR A 1 91 ? 6.342 10.958 10.564 1.00 96.62 91 THR A O 1
ATOM 663 N N . GLY A 1 92 ? 5.229 9.171 9.771 1.00 96.25 92 GLY A N 1
ATOM 664 C CA . GLY A 1 92 ? 4.259 9.108 10.860 1.00 96.25 92 GLY A CA 1
ATOM 665 C C . GLY A 1 92 ? 3.087 8.172 10.579 1.00 96.25 92 GLY A C 1
ATOM 666 O O . GLY A 1 92 ? 3.128 7.353 9.663 1.00 96.25 92 GLY A O 1
ATOM 667 N N . ALA A 1 93 ? 2.033 8.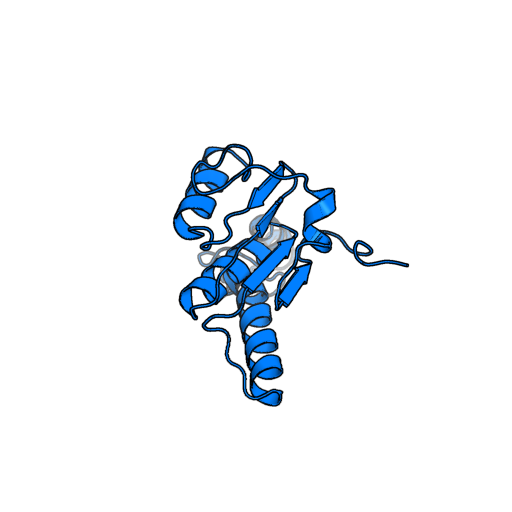301 11.383 1.00 97.81 93 ALA A N 1
ATOM 668 C CA . ALA A 1 93 ? 0.787 7.566 11.225 1.00 97.81 93 ALA A CA 1
ATOM 669 C C . ALA A 1 93 ? -0.416 8.497 11.374 1.00 97.81 93 ALA A C 1
ATOM 671 O O . ALA A 1 93 ? -0.380 9.462 12.140 1.00 97.81 93 ALA A O 1
ATOM 672 N N . VAL A 1 94 ? -1.471 8.191 10.627 1.00 98.19 94 VAL A N 1
ATOM 673 C CA . VAL A 1 94 ? -2.728 8.937 10.584 1.00 98.19 94 VAL A CA 1
ATOM 674 C C . VAL A 1 94 ? -3.869 7.979 10.881 1.00 98.19 94 VAL A C 1
ATOM 676 O O . VAL A 1 94 ? -3.891 6.866 10.355 1.00 98.19 94 VAL A O 1
ATOM 679 N N . LYS A 1 95 ? -4.834 8.426 11.683 1.00 98.25 95 LYS A N 1
ATOM 680 C CA . LYS A 1 95 ? -6.049 7.687 12.014 1.00 98.25 95 LYS A CA 1
ATOM 681 C C . LYS A 1 95 ? -7.289 8.540 11.780 1.00 98.25 95 LYS A C 1
ATOM 683 O O . LYS A 1 95 ? -7.337 9.706 12.149 1.00 98.25 95 LYS A O 1
ATOM 688 N N . ASN A 1 96 ? -8.322 7.937 11.212 1.00 97.94 96 ASN A N 1
ATOM 689 C CA . ASN A 1 96 ? -9.662 8.496 11.174 1.00 97.94 96 ASN A CA 1
ATOM 690 C C . ASN A 1 96 ? -10.675 7.351 11.253 1.00 97.94 96 ASN A C 1
ATOM 692 O O . ASN A 1 96 ? -10.840 6.592 10.299 1.00 97.94 96 ASN A O 1
ATOM 696 N N . SER A 1 97 ? -11.381 7.231 12.380 1.00 95.56 97 SER A N 1
ATOM 697 C CA . SER A 1 97 ? -12.357 6.153 12.604 1.00 95.56 97 SER A CA 1
ATOM 698 C C . SER A 1 97 ? -13.515 6.156 11.597 1.00 95.56 97 SER A C 1
ATOM 700 O O . SER A 1 97 ? -14.152 5.124 11.392 1.00 95.56 97 SER A O 1
ATOM 702 N N . ASN A 1 98 ? -13.779 7.292 10.942 1.00 96.00 98 ASN A N 1
ATOM 703 C CA . ASN A 1 98 ? -14.793 7.403 9.893 1.00 96.00 98 ASN A CA 1
ATOM 704 C C . ASN A 1 98 ? -14.270 7.004 8.501 1.00 96.00 98 ASN A C 1
ATOM 706 O O . ASN A 1 98 ? -15.064 6.897 7.566 1.00 96.00 98 ASN A O 1
ATOM 710 N N . GLY A 1 99 ? -12.968 6.736 8.373 1.00 97.50 99 GLY A N 1
ATOM 711 C CA . GLY A 1 99 ? -12.274 6.461 7.120 1.00 97.50 99 GLY A CA 1
ATOM 712 C C . GLY A 1 99 ? -11.419 7.645 6.665 1.00 97.50 99 GLY A C 1
ATOM 713 O O . GLY A 1 99 ? -11.814 8.804 6.775 1.00 97.50 99 GLY A O 1
ATOM 714 N N . ILE A 1 100 ? -10.232 7.339 6.151 1.00 98.38 100 ILE A N 1
ATOM 715 C CA . ILE A 1 100 ? -9.282 8.303 5.598 1.00 98.38 100 ILE A CA 1
ATOM 716 C C . ILE A 1 100 ? -9.590 8.515 4.111 1.00 98.38 100 ILE A C 1
ATOM 718 O O . ILE A 1 100 ? -9.745 7.555 3.356 1.00 98.38 100 ILE A O 1
ATOM 722 N N . ASP A 1 101 ? -9.634 9.772 3.666 1.00 98.19 101 ASP A N 1
ATOM 723 C CA . ASP A 1 101 ? -9.723 10.112 2.241 1.00 98.19 101 ASP A CA 1
ATOM 724 C C . ASP A 1 101 ? -8.377 9.826 1.557 1.00 98.19 101 ASP A C 1
ATOM 726 O O . ASP A 1 101 ? -7.454 10.646 1.571 1.00 98.19 101 ASP A O 1
ATOM 730 N N . ILE A 1 102 ? -8.249 8.625 0.985 1.00 98.12 102 ILE A N 1
ATOM 731 C CA . ILE A 1 102 ? -6.993 8.148 0.396 1.00 98.12 102 ILE A CA 1
ATOM 732 C C . ILE A 1 102 ? -6.561 8.997 -0.802 1.00 98.12 102 ILE A C 1
ATOM 734 O O . ILE A 1 102 ? -5.364 9.216 -0.985 1.00 98.12 102 ILE A O 1
ATOM 738 N N . ALA A 1 103 ? -7.500 9.534 -1.585 1.00 97.56 103 ALA A N 1
ATOM 739 C CA . ALA A 1 103 ? -7.173 10.410 -2.709 1.00 97.56 103 ALA A CA 1
ATOM 740 C C . ALA A 1 103 ? -6.490 11.699 -2.227 1.00 97.56 103 ALA A C 1
ATOM 742 O O . ALA A 1 103 ? -5.451 12.095 -2.766 1.00 97.56 103 ALA A O 1
ATOM 743 N N . LYS A 1 104 ? -7.018 12.320 -1.163 1.00 98.25 104 LYS A N 1
ATOM 744 C CA . LYS A 1 104 ? -6.370 13.478 -0.530 1.00 98.25 104 LYS A CA 1
ATOM 745 C C . LYS A 1 104 ? -5.048 13.111 0.130 1.00 98.25 104 LYS A C 1
ATOM 747 O O . LYS A 1 104 ? -4.093 13.871 -0.001 1.00 98.25 104 LYS A O 1
ATOM 752 N N . LEU A 1 105 ? -4.961 11.951 0.781 1.00 98.25 105 LEU A N 1
ATOM 753 C CA . LEU A 1 105 ? -3.724 11.496 1.413 1.00 98.25 105 LEU A CA 1
ATOM 754 C C . LEU A 1 105 ? -2.601 11.266 0.390 1.00 98.25 105 LEU A C 1
ATOM 756 O O . LEU A 1 105 ? -1.460 11.655 0.631 1.00 98.25 105 LEU A O 1
ATOM 760 N N . MET A 1 106 ? -2.911 10.683 -0.773 1.00 97.75 106 MET A N 1
ATOM 761 C CA . MET A 1 106 ? -1.947 10.516 -1.866 1.00 97.75 106 MET A CA 1
ATOM 762 C C . MET A 1 106 ? -1.444 11.864 -2.382 1.00 97.75 106 MET A C 1
ATOM 764 O O . MET A 1 106 ? -0.237 12.036 -2.559 1.00 97.75 106 MET A O 1
ATOM 768 N N . LYS A 1 107 ? -2.346 12.839 -2.564 1.00 98.00 107 LYS A N 1
ATOM 769 C CA . LYS A 1 107 ? -1.971 14.205 -2.948 1.00 98.00 107 LYS A CA 1
ATOM 770 C C . LYS A 1 107 ? -1.061 14.851 -1.896 1.00 98.00 107 LYS A C 1
ATOM 772 O O . LYS A 1 107 ? 0.017 15.328 -2.239 1.00 98.00 107 LYS A O 1
ATOM 777 N N . HIS A 1 108 ? -1.454 14.792 -0.623 1.00 98.25 108 HIS A N 1
ATOM 778 C CA . HIS A 1 108 ? -0.658 15.299 0.497 1.00 98.25 108 HIS A CA 1
ATOM 779 C C . HIS A 1 108 ? 0.734 14.668 0.531 1.00 98.25 108 HIS A C 1
ATOM 781 O O . HIS A 1 108 ? 1.731 15.378 0.632 1.00 98.25 108 HIS A O 1
ATOM 787 N N . SER A 1 109 ? 0.818 13.343 0.396 1.00 97.44 109 SER A N 1
ATOM 788 C CA . SER A 1 109 ? 2.090 12.621 0.421 1.00 97.44 109 SER A CA 1
ATOM 789 C C . SER A 1 109 ? 3.003 12.997 -0.745 1.00 97.44 109 SER A C 1
ATOM 791 O O . SER A 1 109 ? 4.220 13.055 -0.561 1.00 97.44 109 SER A O 1
ATOM 793 N N . ALA A 1 110 ? 2.444 13.255 -1.930 1.00 96.56 110 ALA A N 1
ATOM 794 C CA . ALA A 1 110 ? 3.210 13.699 -3.090 1.00 96.56 110 ALA A CA 1
ATOM 795 C C . ALA A 1 110 ? 3.798 15.109 -2.894 1.00 96.56 110 ALA A C 1
ATOM 797 O O . ALA A 1 110 ? 4.935 15.360 -3.291 1.00 96.56 110 ALA A O 1
ATOM 798 N N . GLU A 1 111 ? 3.053 16.007 -2.247 1.00 97.19 111 GLU A N 1
ATOM 799 C CA . GLU A 1 111 ? 3.463 17.395 -1.989 1.00 97.19 111 GLU A CA 1
ATOM 800 C C . GLU A 1 111 ? 4.443 17.509 -0.807 1.00 97.19 111 GLU A C 1
ATOM 802 O O . GLU A 1 111 ? 5.394 18.290 -0.859 1.00 97.19 111 GLU A O 1
ATOM 807 N N . ASN A 1 112 ? 4.259 16.691 0.234 1.00 96.56 112 ASN A N 1
ATOM 808 C CA . ASN A 1 112 ? 4.966 16.818 1.514 1.00 96.56 112 ASN A CA 1
ATOM 809 C C . ASN A 1 112 ? 6.023 15.729 1.765 1.00 96.56 112 ASN A C 1
ATOM 811 O O . ASN A 1 112 ? 6.697 15.750 2.795 1.00 96.56 112 ASN A O 1
ATOM 815 N N . ARG A 1 113 ? 6.206 14.791 0.823 1.00 94.81 113 ARG A N 1
ATOM 816 C CA . ARG A 1 113 ? 7.124 13.636 0.933 1.00 94.81 113 ARG A CA 1
ATOM 817 C C . ARG A 1 113 ? 6.818 12.709 2.118 1.00 94.81 113 ARG A C 1
ATOM 819 O O . ARG A 1 113 ? 7.732 12.150 2.723 1.00 94.81 113 ARG A O 1
ATOM 826 N N . GLY A 1 114 ? 5.537 12.540 2.419 1.00 96.19 114 GLY A N 1
ATOM 827 C CA . GLY A 1 114 ? 5.030 11.621 3.433 1.00 96.19 114 GLY A CA 1
ATOM 828 C C . GLY A 1 114 ? 3.680 12.058 3.984 1.00 96.19 114 GLY A C 1
ATOM 829 O O . GLY A 1 114 ? 3.166 13.119 3.628 1.00 96.19 114 GLY A O 1
ATOM 830 N N . ILE A 1 115 ? 3.097 11.238 4.853 1.00 97.44 115 ILE A N 1
ATOM 831 C CA . ILE A 1 115 ? 1.736 11.449 5.366 1.00 97.44 115 ILE A CA 1
ATOM 832 C C . ILE A 1 115 ? 1.659 12.323 6.622 1.00 97.44 115 ILE A C 1
ATOM 834 O O . ILE A 1 115 ? 0.568 12.727 7.024 1.00 97.44 115 ILE A O 1
ATOM 838 N N . LYS A 1 116 ? 2.790 12.616 7.275 1.00 97.12 116 LYS A N 1
ATOM 839 C CA . LYS A 1 116 ? 2.804 13.457 8.477 1.00 97.12 116 LYS A CA 1
ATOM 840 C C . LYS A 1 116 ? 2.178 14.827 8.190 1.00 97.12 116 LYS A C 1
ATOM 842 O O . LYS A 1 116 ? 2.492 15.466 7.188 1.00 97.12 116 LYS A O 1
ATOM 847 N N . GLY A 1 117 ? 1.321 15.285 9.102 1.00 96.62 117 GLY A N 1
ATOM 848 C CA . GLY A 1 117 ? 0.652 16.585 8.999 1.00 96.62 117 GLY A CA 1
ATOM 849 C C . GLY A 1 117 ? -0.550 16.611 8.054 1.00 96.62 117 GLY A C 1
ATOM 850 O O . GLY A 1 117 ? -1.025 17.697 7.740 1.00 96.62 117 GLY A O 1
ATOM 851 N N . PHE A 1 118 ? -1.029 15.452 7.594 1.00 98.31 118 PHE A N 1
ATOM 852 C CA . PHE A 1 118 ? -2.297 15.361 6.876 1.00 98.31 118 PHE A CA 1
ATOM 853 C C . PHE A 1 118 ? -3.462 15.818 7.765 1.00 98.31 118 PHE A C 1
ATOM 855 O O . PHE A 1 118 ? -3.537 15.440 8.930 1.00 98.31 118 PHE A O 1
ATOM 862 N N . ASP A 1 119 ? -4.369 16.619 7.210 1.00 96.25 119 ASP A N 1
ATOM 863 C CA . ASP A 1 119 ? -5.482 17.259 7.924 1.00 96.25 119 ASP A CA 1
ATOM 864 C C . ASP A 1 119 ? -6.763 16.408 7.974 1.00 96.25 119 ASP A C 1
ATOM 866 O O . ASP A 1 119 ? -7.673 16.686 8.753 1.00 96.25 119 ASP A O 1
ATOM 870 N N . GLY A 1 120 ? -6.844 15.347 7.167 1.00 95.56 120 GLY A N 1
ATOM 871 C CA . GLY A 1 120 ? -7.997 14.444 7.105 1.00 95.56 120 GLY A CA 1
ATOM 872 C C . GLY A 1 120 ? -8.007 13.324 8.154 1.00 95.56 120 GLY A C 1
ATOM 873 O O . GLY A 1 120 ? -8.751 12.352 7.990 1.00 95.56 120 GLY A O 1
ATOM 874 N N . GLY A 1 121 ? -7.186 13.421 9.201 1.00 96.19 121 GLY A N 1
ATOM 875 C CA . GLY A 1 121 ? -7.151 12.480 10.320 1.00 96.19 121 GLY A CA 1
ATOM 876 C C . GLY A 1 121 ? -6.217 12.933 11.440 1.00 96.19 121 GLY A C 1
ATOM 877 O O . GLY A 1 121 ? -5.426 13.858 11.274 1.00 96.19 121 GLY A O 1
ATOM 878 N N . ASP A 1 122 ? -6.299 12.255 12.578 1.00 97.44 122 ASP A N 1
ATOM 879 C CA . ASP A 1 122 ? -5.470 12.529 13.743 1.00 97.44 122 ASP A CA 1
ATOM 880 C C . ASP A 1 122 ? -4.108 11.847 13.606 1.00 97.44 122 ASP A C 1
ATOM 882 O O . ASP A 1 122 ? -4.006 10.684 13.200 1.00 97.44 122 ASP A O 1
ATOM 886 N N . ALA A 1 123 ? -3.046 12.559 13.981 1.00 97.00 123 ALA A N 1
ATOM 887 C CA . ALA A 1 123 ? -1.726 11.961 14.104 1.00 97.00 123 ALA A CA 1
ATOM 888 C C . ALA A 1 123 ? -1.708 10.982 15.286 1.00 97.00 123 ALA A C 1
ATOM 890 O O . ALA A 1 123 ? -2.107 11.330 16.398 1.00 97.00 123 ALA A O 1
ATOM 891 N N . VAL A 1 124 ? -1.205 9.772 15.054 1.00 94.75 124 VAL A N 1
ATOM 892 C CA . VAL A 1 124 ? -1.079 8.733 16.086 1.00 94.75 124 VAL A CA 1
ATOM 893 C C . VAL A 1 124 ? 0.341 8.187 16.145 1.00 94.75 124 VAL A C 1
ATOM 895 O O . VAL A 1 124 ? 1.148 8.407 15.239 1.00 94.75 124 VAL A O 1
ATOM 898 N N . ASP A 1 125 ? 0.653 7.484 17.232 1.00 92.94 125 ASP A N 1
ATOM 899 C CA . ASP A 1 125 ? 1.920 6.773 17.372 1.00 92.94 125 ASP A CA 1
ATOM 900 C C . ASP A 1 125 ? 2.014 5.656 16.310 1.00 92.94 125 ASP A C 1
ATOM 902 O O . ASP A 1 125 ? 1.172 4.755 16.292 1.00 92.94 125 ASP A O 1
ATOM 906 N N . PRO A 1 126 ? 3.023 5.661 15.420 1.00 90.38 126 PRO A N 1
ATOM 907 C CA . PRO A 1 126 ? 3.194 4.597 14.434 1.00 90.38 126 PRO A CA 1
ATOM 908 C C . PRO A 1 126 ? 3.365 3.203 15.050 1.00 90.38 126 PRO A C 1
ATOM 910 O O . PRO A 1 126 ? 3.068 2.210 14.385 1.00 90.38 126 PRO A O 1
ATOM 913 N N . THR A 1 127 ? 3.842 3.113 16.296 1.00 88.44 127 THR A N 1
ATOM 914 C CA . THR A 1 127 ? 4.059 1.835 16.986 1.00 88.44 127 THR A CA 1
ATOM 915 C C . THR A 1 127 ? 2.758 1.178 17.440 1.00 88.44 127 THR A C 1
ATOM 917 O O . THR A 1 127 ? 2.692 -0.049 17.485 1.00 88.44 127 THR A O 1
ATOM 920 N N . SER A 1 128 ? 1.699 1.956 17.696 1.00 90.75 128 SER A N 1
ATOM 921 C CA . SER A 1 128 ? 0.394 1.416 18.093 1.00 90.75 128 SER A CA 1
ATOM 922 C C . SER A 1 128 ? -0.448 0.945 16.905 1.00 90.75 128 SER A C 1
ATOM 924 O O . SER A 1 128 ? -1.427 0.221 17.095 1.00 90.75 128 SER A O 1
ATOM 926 N N . LEU A 1 129 ? -0.055 1.294 15.673 1.00 93.81 129 LEU A N 1
ATOM 927 C CA . LEU A 1 129 ? -0.839 1.025 14.469 1.00 93.81 129 LEU A CA 1
ATOM 928 C C . LEU A 1 129 ? -1.086 -0.474 14.236 1.00 93.81 129 LEU A C 1
ATOM 930 O O . LEU A 1 129 ? -2.198 -0.859 13.901 1.00 93.81 129 LEU A O 1
ATOM 934 N N . LEU A 1 130 ? -0.091 -1.340 14.453 1.00 95.50 130 LEU A N 1
ATOM 935 C CA . LEU A 1 130 ? -0.253 -2.793 14.252 1.00 95.50 130 LEU A CA 1
ATOM 936 C C . LEU A 1 130 ? -1.189 -3.452 15.277 1.00 95.50 130 LEU A C 1
ATOM 938 O O . LEU A 1 130 ? -1.637 -4.574 15.059 1.00 95.50 130 LEU A O 1
ATOM 942 N N . THR A 1 131 ? -1.471 -2.762 16.381 1.00 95.88 131 THR A N 1
ATOM 943 C CA . THR A 1 131 ? -2.381 -3.208 17.445 1.00 95.88 131 THR A CA 1
ATOM 944 C C . THR A 1 131 ? -3.730 -2.491 17.410 1.00 95.88 131 THR A C 1
ATOM 946 O O . THR A 1 131 ? -4.560 -2.703 18.291 1.00 95.88 131 THR A O 1
ATOM 949 N N . GLU A 1 132 ? -3.949 -1.626 16.418 1.00 96.50 132 GLU A N 1
ATOM 950 C CA . GLU A 1 132 ? -5.198 -0.892 16.259 1.00 96.50 132 GLU A CA 1
ATOM 951 C C . GLU A 1 132 ? -6.357 -1.852 15.960 1.00 96.50 132 GLU A C 1
ATOM 953 O O . GLU A 1 132 ? -6.240 -2.776 15.150 1.00 96.50 132 GLU A O 1
ATOM 958 N N . GLU A 1 133 ? -7.495 -1.622 16.612 1.00 97.19 133 GLU A N 1
ATOM 959 C CA . GLU A 1 133 ? -8.659 -2.485 16.462 1.00 97.19 133 GLU A CA 1
ATOM 960 C C . GLU A 1 133 ? -9.253 -2.341 15.054 1.00 97.19 133 GLU A C 1
ATOM 962 O O . GLU A 1 133 ? -9.752 -1.283 14.659 1.00 97.19 133 GLU A O 1
ATOM 967 N N . CYS A 1 134 ? -9.213 -3.423 14.284 1.00 98.12 134 CYS A N 1
ATOM 968 C CA . CYS A 1 134 ? -9.672 -3.455 12.904 1.00 98.12 134 CYS A CA 1
ATOM 969 C C . CYS A 1 134 ? -10.140 -4.8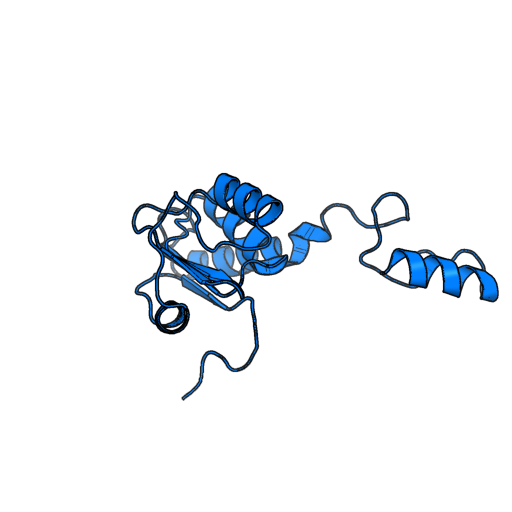54 12.504 1.00 98.12 134 CYS A C 1
ATOM 971 O O . CYS A 1 134 ? -9.949 -5.823 13.237 1.00 98.12 134 CYS A O 1
ATOM 973 N N . ASP A 1 135 ? -10.762 -4.951 11.331 1.00 98.44 135 ASP A N 1
ATOM 974 C CA . ASP A 1 135 ? -11.205 -6.233 10.783 1.00 98.44 135 ASP A CA 1
ATOM 975 C C . ASP A 1 135 ? -10.108 -6.876 9.923 1.00 98.44 135 ASP A C 1
ATOM 977 O O . ASP A 1 135 ? -10.010 -8.101 9.858 1.00 98.44 135 ASP A O 1
ATOM 981 N N . VAL A 1 136 ? -9.281 -6.054 9.260 1.00 98.56 136 VAL A N 1
ATOM 982 C CA . VAL A 1 136 ? -8.175 -6.500 8.404 1.00 98.56 136 VAL A CA 1
ATOM 983 C C . VAL A 1 136 ? -6.946 -5.601 8.586 1.00 98.56 136 VAL A C 1
ATOM 985 O O . VAL A 1 136 ? -7.006 -4.388 8.376 1.00 98.56 136 VAL A O 1
ATOM 988 N N . LEU A 1 137 ? -5.804 -6.216 8.903 1.00 98.50 137 LEU A N 1
ATOM 989 C CA . LEU A 1 137 ? -4.493 -5.568 8.987 1.00 98.50 137 LEU A CA 1
ATOM 990 C C . LEU A 1 137 ? -3.640 -5.913 7.756 1.00 98.50 137 LEU A C 1
ATOM 992 O O . LEU A 1 137 ? -3.484 -7.086 7.420 1.00 98.50 137 LEU A O 1
ATOM 996 N N . ILE A 1 138 ? -3.040 -4.905 7.115 1.00 98.50 138 ILE A N 1
ATOM 997 C CA . ILE A 1 138 ? -2.175 -5.060 5.934 1.00 98.50 138 ILE A CA 1
ATOM 998 C C . ILE A 1 138 ? -0.767 -4.511 6.234 1.00 98.50 138 ILE A C 1
ATOM 1000 O O . ILE A 1 138 ? -0.537 -3.303 6.113 1.00 98.50 138 ILE A O 1
ATOM 1004 N N . PRO A 1 139 ? 0.205 -5.365 6.607 1.00 97.69 139 PRO A N 1
ATOM 1005 C CA . PRO A 1 139 ? 1.599 -4.959 6.745 1.00 97.69 139 PRO A CA 1
ATOM 1006 C C . PRO A 1 139 ? 2.281 -4.880 5.369 1.00 97.69 139 PRO A C 1
ATOM 1008 O O . PRO A 1 139 ? 2.582 -5.897 4.747 1.00 97.69 139 PRO A O 1
ATOM 1011 N N . ALA A 1 140 ? 2.535 -3.665 4.886 1.00 97.50 140 ALA A N 1
ATOM 1012 C CA . ALA A 1 140 ? 3.077 -3.366 3.557 1.00 97.50 140 ALA A CA 1
ATOM 1013 C C . ALA A 1 140 ? 4.355 -2.498 3.604 1.00 97.50 140 ALA A C 1
ATOM 1015 O O . ALA A 1 140 ? 4.647 -1.763 2.656 1.00 97.50 140 ALA A O 1
ATOM 1016 N N . ALA A 1 141 ? 5.120 -2.581 4.702 1.00 95.56 141 ALA A N 1
ATOM 1017 C CA . ALA A 1 141 ? 6.366 -1.840 4.905 1.00 95.56 141 ALA A CA 1
ATOM 1018 C C . ALA A 1 141 ? 7.592 -2.766 5.024 1.00 95.56 141 ALA A C 1
ATOM 1020 O O . ALA A 1 141 ? 8.220 -3.098 4.019 1.00 95.56 141 ALA A O 1
ATOM 1021 N N . LEU A 1 142 ? 7.949 -3.172 6.246 1.00 95.38 142 LEU A N 1
ATOM 1022 C CA . LEU A 1 142 ? 9.112 -4.013 6.545 1.00 95.38 142 LEU A CA 1
ATOM 1023 C C . LEU A 1 142 ? 8.679 -5.390 7.061 1.00 95.38 142 LEU A C 1
ATOM 1025 O O . LEU A 1 142 ? 7.587 -5.557 7.600 1.00 95.38 142 LEU A O 1
ATOM 1029 N N . GLY A 1 143 ? 9.556 -6.383 6.903 1.00 95.75 143 GLY A N 1
ATOM 1030 C CA . GLY A 1 143 ? 9.354 -7.725 7.452 1.00 95.75 143 GLY A CA 1
ATOM 1031 C C . GLY A 1 143 ? 9.618 -7.799 8.959 1.00 95.75 143 GLY A C 1
ATOM 1032 O O . GLY A 1 143 ? 10.292 -6.943 9.526 1.00 95.75 143 GLY A O 1
ATOM 1033 N N . GLY A 1 144 ? 9.103 -8.850 9.608 1.00 95.88 144 GLY A N 1
ATOM 1034 C CA . GLY A 1 144 ? 9.354 -9.127 11.030 1.00 95.88 144 GLY A CA 1
ATOM 1035 C C . GLY A 1 144 ? 8.619 -8.210 12.011 1.00 95.88 144 GLY A C 1
ATOM 1036 O O . GLY A 1 144 ? 8.930 -8.234 13.195 1.00 95.88 144 GLY A O 1
ATOM 1037 N N . VAL A 1 145 ? 7.659 -7.411 11.539 1.00 95.94 145 VAL A N 1
ATOM 1038 C CA . VAL A 1 145 ? 6.927 -6.421 12.350 1.00 95.94 145 VAL A CA 1
ATOM 1039 C C . VAL A 1 145 ? 5.785 -7.016 13.181 1.00 95.94 145 VAL A C 1
ATOM 1041 O O . VAL A 1 145 ? 5.385 -6.419 14.170 1.00 95.94 145 VAL A O 1
ATOM 1044 N N . ILE A 1 146 ? 5.292 -8.200 12.807 1.00 95.94 146 ILE A N 1
ATOM 1045 C CA . ILE A 1 146 ? 4.386 -9.018 13.624 1.00 95.94 146 ILE A CA 1
ATOM 1046 C C . ILE A 1 146 ? 5.227 -10.172 14.170 1.00 95.94 146 ILE A C 1
ATOM 1048 O O . ILE A 1 146 ? 5.659 -11.046 13.415 1.00 95.94 146 ILE A O 1
ATOM 1052 N N . ASN A 1 147 ? 5.525 -10.128 15.464 1.00 94.94 147 ASN A N 1
ATOM 1053 C CA . ASN A 1 147 ? 6.429 -11.051 16.147 1.00 94.94 147 ASN A CA 1
ATOM 1054 C C . ASN A 1 147 ? 5.896 -11.397 17.557 1.00 94.94 147 ASN A C 1
ATOM 1056 O O . ASN A 1 147 ? 4.797 -10.974 17.911 1.00 94.94 147 ASN A O 1
ATOM 1060 N N . LYS A 1 148 ? 6.609 -12.281 18.272 1.00 87.94 148 LYS A N 1
ATOM 1061 C CA . LYS A 1 148 ? 6.196 -12.862 19.565 1.00 87.94 148 LYS A CA 1
ATOM 1062 C C . LYS A 1 148 ? 6.357 -11.900 20.733 1.00 87.94 148 LYS A C 1
ATOM 1064 O O . LYS A 1 148 ? 7.382 -11.187 20.736 1.00 87.94 148 LYS A O 1
#

Foldseek 3Di:
DVVVVQVVVCVPVNRDLPPDAPDPVVSVHDPCPLLVLLVVVQVVVQVVQVVVVHGLAPFEEFEEACPSNRLSVLVVSVVRRHADAKYAHPQFIWGHNRGAPSVQQVVVCVVPVGNPPPPRGDTDGSLCRQVDDTPYYHYDHDPPSDDD

Secondary structure (DSSP, 8-state):
-HHHHHHHHHHHH---GGG-SS--GGGTPPTTTTTHHHHHHHHHHHHHHHTTT--STT-EEEEE--SHHHHHHHHHHHHTT-EEEEEE-SS-EEE-TT---HHHHHHHHHHHTSSTT-SSSEEE-TTTGGGS--SEEEE-S-TT-S--

Radius of gyration: 17.84 Å; chains: 1; bounding box: 46×35×49 Å

Organism: Aegilops tauschii subsp. strangulata (NCBI:txid200361)

pLDDT: mean 96.71, std 2.36, range [85.44, 98.81]